Protein AF-B3V9K3-F1 (afdb_monomer_lite)

Organism: Methylobacter marinus (NCBI:txid34058)

Sequence (95 aa):
MKTHFKTWLLALIGLTVLSGLPMSSAQAHGEKALEPFIRMRTIQWYDVQWSTQKFNVDDEVSVSGKFHVAEDWPISVPKPEASFLNISTPGPVLI

pLDDT: mean 89.64, std 9.62, range [58.16, 98.38]

Foldseek 3Di:
DVVVVVVVVVVVVVVVVVVPPDDDPPPPLCPVVDDPVQVVQAKAWPPWDKPDPDDDPPDDIDIDTDIDGHPRHDPVDDDVPDDDDDDDDPPCPDD

Structure (mmCIF, N/CA/C/O backbone):
data_AF-B3V9K3-F1
#
_entry.id   AF-B3V9K3-F1
#
loop_
_atom_site.group_PDB
_atom_site.id
_atom_site.type_symbol
_atom_site.label_atom_id
_atom_site.label_alt_id
_atom_site.label_comp_id
_atom_site.label_asym_id
_atom_site.label_entity_id
_atom_site.label_seq_id
_atom_site.pdbx_PDB_ins_code
_atom_site.Cartn_x
_atom_site.Cartn_y
_atom_site.Cartn_z
_atom_site.occupancy
_atom_site.B_iso_or_equiv
_atom_site.auth_seq_id
_atom_site.auth_comp_id
_atom_site.auth_asym_id
_atom_site.auth_atom_id
_atom_site.pdbx_PDB_model_num
ATOM 1 N N . MET A 1 1 ? 23.414 -9.179 55.093 1.00 58.16 1 MET A N 1
ATOM 2 C CA . MET A 1 1 ? 21.969 -8.932 54.841 1.00 58.16 1 MET A CA 1
ATOM 3 C C . MET A 1 1 ? 21.667 -7.595 54.157 1.00 58.16 1 MET A C 1
ATOM 5 O O . MET A 1 1 ? 20.974 -7.615 53.151 1.00 58.16 1 MET A O 1
ATOM 9 N N . LYS A 1 2 ? 22.176 -6.445 54.632 1.00 58.59 2 LYS A N 1
ATOM 10 C CA . LYS A 1 2 ? 21.828 -5.117 54.067 1.00 58.59 2 LYS A CA 1
ATOM 11 C C . LYS A 1 2 ? 22.304 -4.873 52.620 1.00 58.59 2 LYS A C 1
ATOM 13 O O . LYS A 1 2 ? 21.663 -4.125 51.892 1.00 58.59 2 LYS A O 1
ATOM 18 N N . THR A 1 3 ? 23.401 -5.504 52.199 1.00 67.56 3 THR A N 1
ATOM 19 C CA . THR A 1 3 ? 23.957 -5.396 50.838 1.00 67.56 3 THR A CA 1
ATOM 20 C C . THR A 1 3 ? 23.098 -6.123 49.807 1.00 67.56 3 THR A C 1
ATOM 22 O O . THR A 1 3 ? 22.676 -5.501 48.843 1.00 67.56 3 THR A O 1
ATOM 25 N N . HIS A 1 4 ? 22.735 -7.384 50.062 1.00 71.12 4 HIS A N 1
ATOM 26 C CA . HIS A 1 4 ? 21.857 -8.154 49.173 1.00 71.12 4 HIS A CA 1
ATOM 27 C C . HIS A 1 4 ? 20.477 -7.511 49.018 1.00 71.12 4 HIS A C 1
ATOM 29 O O . HIS A 1 4 ? 19.963 -7.459 47.909 1.00 71.12 4 HIS A O 1
ATOM 35 N N . PHE A 1 5 ? 19.902 -6.955 50.091 1.00 82.44 5 PHE A N 1
ATOM 36 C CA . PHE A 1 5 ? 18.614 -6.256 50.017 1.00 82.44 5 PHE A CA 1
ATOM 37 C C . PHE A 1 5 ? 18.649 -5.053 49.060 1.00 82.44 5 PHE A C 1
ATOM 39 O O . PHE A 1 5 ? 17.739 -4.884 48.255 1.00 82.44 5 PHE A O 1
ATOM 46 N N . LYS A 1 6 ? 19.728 -4.254 49.083 1.00 81.88 6 LYS A N 1
ATOM 47 C CA . LYS A 1 6 ? 19.920 -3.160 48.116 1.00 81.88 6 LYS A CA 1
ATOM 48 C C . LYS A 1 6 ? 20.078 -3.678 46.688 1.00 81.88 6 LYS A C 1
ATOM 50 O O . LYS A 1 6 ? 19.513 -3.086 45.778 1.00 81.88 6 LYS A O 1
ATOM 55 N N . THR A 1 7 ? 20.804 -4.777 46.489 1.00 83.94 7 THR A N 1
ATOM 56 C CA . THR A 1 7 ? 20.964 -5.398 45.166 1.00 83.94 7 THR A CA 1
ATOM 57 C C . THR A 1 7 ? 19.625 -5.877 44.605 1.00 83.94 7 THR A C 1
ATOM 59 O O . THR A 1 7 ? 19.316 -5.594 43.453 1.00 83.94 7 THR A O 1
ATOM 62 N N . TRP A 1 8 ? 18.798 -6.531 45.426 1.00 87.38 8 TRP A N 1
ATOM 63 C CA . TRP A 1 8 ? 17.458 -6.975 45.032 1.00 87.38 8 TRP A CA 1
ATOM 64 C C . TRP A 1 8 ? 16.515 -5.806 44.752 1.00 87.38 8 TRP A C 1
ATOM 66 O O . TRP A 1 8 ? 15.780 -5.844 43.771 1.00 87.38 8 TRP A O 1
ATOM 76 N N . LEU A 1 9 ? 16.574 -4.741 45.556 1.00 89.31 9 LEU A N 1
ATOM 77 C CA . LEU A 1 9 ? 15.776 -3.536 45.331 1.00 89.31 9 LEU A CA 1
ATOM 78 C C . LEU A 1 9 ? 16.163 -2.836 44.019 1.00 89.31 9 LEU A C 1
ATOM 80 O O . LEU A 1 9 ? 15.289 -2.457 43.247 1.00 89.31 9 LEU A O 1
ATOM 84 N N . LEU A 1 10 ? 17.463 -2.713 43.734 1.00 89.44 10 LEU A N 1
ATOM 85 C CA . LEU A 1 10 ? 17.957 -2.150 42.474 1.00 89.44 10 LEU A CA 1
ATOM 86 C C . LEU A 1 10 ? 17.574 -3.015 41.267 1.00 89.44 10 LEU A C 1
ATOM 88 O O . LEU A 1 10 ? 17.196 -2.472 40.233 1.00 89.44 10 LEU A O 1
ATOM 92 N N . ALA A 1 11 ? 17.613 -4.343 41.402 1.00 88.88 11 ALA A N 1
ATOM 93 C CA . ALA A 1 11 ? 17.155 -5.257 40.359 1.00 88.88 11 ALA A CA 1
ATOM 94 C C . ALA A 1 11 ? 15.647 -5.109 40.089 1.00 88.88 11 ALA A C 1
ATOM 96 O O . ALA A 1 11 ? 15.231 -5.092 38.932 1.00 88.88 11 ALA A O 1
ATOM 97 N N . LEU A 1 12 ? 14.837 -4.937 41.139 1.00 90.44 12 LEU A N 1
ATOM 98 C CA . LEU A 1 12 ? 13.392 -4.733 41.012 1.00 90.44 12 LEU A CA 1
ATOM 99 C C . LEU A 1 12 ? 13.060 -3.410 40.308 1.00 9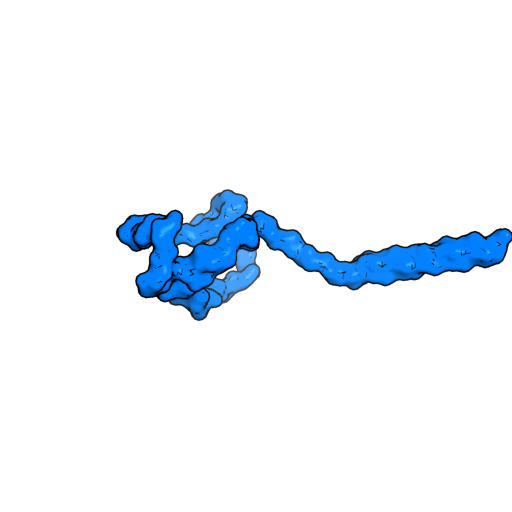0.44 12 LEU A C 1
ATOM 101 O O . LEU A 1 12 ? 12.193 -3.377 39.434 1.00 90.44 12 LEU A O 1
ATOM 105 N N . ILE A 1 13 ? 13.780 -2.339 40.665 1.00 90.44 13 ILE A N 1
ATOM 106 C CA . ILE A 1 13 ? 13.677 -1.023 40.016 1.00 90.44 13 ILE A CA 1
ATOM 107 C C . ILE A 1 13 ? 14.098 -1.127 38.544 1.00 90.44 13 ILE A C 1
ATOM 109 O O . ILE A 1 13 ? 13.404 -0.630 37.663 1.00 90.44 13 ILE A O 1
ATOM 113 N N . GLY A 1 14 ? 15.199 -1.827 38.257 1.00 89.81 14 GLY A N 1
ATOM 114 C CA . GLY A 1 14 ? 15.650 -2.067 36.887 1.00 89.81 14 GLY A CA 1
ATOM 115 C C . GLY A 1 14 ? 14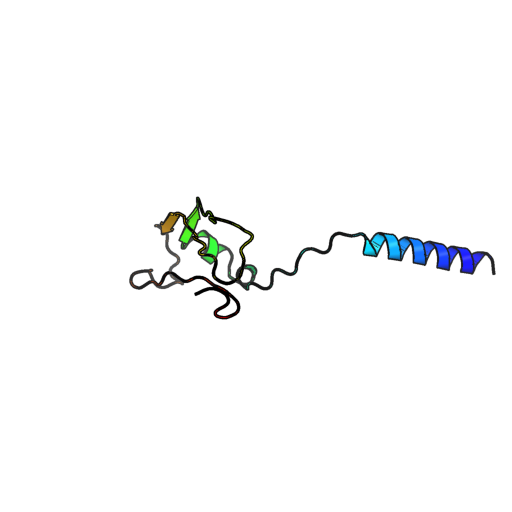.608 -2.807 36.046 1.00 89.81 14 GLY A C 1
ATOM 116 O O . GLY A 1 14 ? 14.341 -2.410 34.915 1.00 89.81 14 GLY A O 1
ATOM 117 N N . LEU A 1 15 ? 13.964 -3.834 36.609 1.00 88.00 15 LEU A N 1
ATOM 118 C CA . LEU A 1 15 ? 12.940 -4.616 35.914 1.00 88.00 15 LEU A CA 1
ATOM 119 C C . LEU A 1 15 ? 11.662 -3.804 35.649 1.00 88.00 15 LEU A C 1
ATOM 121 O O . LEU A 1 15 ? 11.085 -3.908 34.567 1.00 88.00 15 LEU A O 1
ATOM 125 N N . THR A 1 16 ? 11.247 -2.959 36.598 1.00 85.44 16 THR A N 1
ATOM 126 C CA . THR A 1 16 ? 10.086 -2.068 36.411 1.00 85.44 16 THR A CA 1
ATOM 127 C C . THR A 1 16 ? 10.352 -1.015 35.339 1.00 85.44 16 THR A C 1
ATOM 129 O O . THR A 1 16 ? 9.497 -0.799 34.480 1.00 85.44 16 THR A O 1
ATOM 132 N N . VAL A 1 17 ? 11.551 -0.427 35.309 1.00 87.44 17 VAL A N 1
ATOM 133 C CA . VAL A 1 17 ? 11.952 0.499 34.235 1.00 87.44 17 VAL A CA 1
ATOM 134 C C . VAL A 1 17 ? 11.953 -0.204 32.874 1.00 87.44 17 VAL A C 1
ATOM 136 O O . VAL A 1 17 ? 11.421 0.340 31.910 1.00 87.44 17 VAL A O 1
ATOM 139 N N . LEU A 1 18 ? 12.477 -1.432 32.797 1.00 83.06 18 LEU A N 1
ATOM 140 C CA . LEU A 1 18 ? 12.516 -2.199 31.549 1.00 83.06 18 LEU A CA 1
ATOM 141 C C . LEU A 1 18 ? 11.112 -2.562 31.040 1.00 83.06 18 LEU A C 1
ATOM 143 O O . LEU A 1 18 ? 10.868 -2.530 29.838 1.00 83.06 18 LEU A O 1
ATOM 147 N N . SER A 1 19 ? 10.179 -2.859 31.951 1.00 80.50 19 SER A N 1
ATOM 148 C CA . SER A 1 19 ? 8.782 -3.164 31.608 1.00 80.50 19 SER A CA 1
ATOM 149 C C . SER A 1 19 ? 7.985 -1.957 31.100 1.00 80.50 19 SER A C 1
ATOM 151 O O . SER A 1 19 ? 6.979 -2.135 30.421 1.00 80.50 19 SER A O 1
ATOM 153 N N . GLY A 1 20 ? 8.434 -0.737 31.413 1.00 79.38 20 GLY A N 1
ATOM 154 C CA . GLY A 1 20 ? 7.830 0.505 30.927 1.00 79.38 20 GLY A CA 1
ATOM 155 C C . GLY A 1 20 ? 8.333 0.942 29.551 1.00 79.38 20 GLY A C 1
ATOM 156 O O . GLY A 1 20 ? 7.842 1.938 29.017 1.00 79.38 20 GLY A O 1
ATOM 157 N N . LEU A 1 21 ? 9.313 0.238 28.971 1.00 82.50 21 LEU A N 1
ATOM 158 C CA . LEU A 1 21 ? 9.801 0.560 27.636 1.00 82.50 21 LEU A CA 1
ATOM 159 C C . LEU A 1 21 ? 8.710 0.248 26.600 1.00 82.50 21 LEU A C 1
ATOM 161 O O . LEU A 1 21 ? 8.142 -0.847 26.621 1.00 82.50 21 LEU A O 1
ATOM 165 N N . PRO A 1 22 ? 8.416 1.176 25.672 1.00 73.75 22 PRO A N 1
ATOM 166 C CA . PRO A 1 22 ? 7.428 0.938 24.634 1.00 73.75 22 PRO A CA 1
ATOM 167 C C . PRO A 1 22 ? 7.906 -0.208 23.738 1.00 73.75 22 PRO A C 1
ATOM 169 O O . PRO A 1 22 ? 8.845 -0.059 22.953 1.00 73.75 22 PRO A O 1
ATOM 172 N N . MET A 1 23 ? 7.258 -1.367 23.848 1.00 66.62 23 MET A N 1
ATOM 173 C CA . MET A 1 23 ? 7.447 -2.445 22.885 1.00 66.62 23 MET A CA 1
ATOM 174 C C . MET A 1 23 ? 6.871 -1.986 21.549 1.00 66.62 23 MET A C 1
ATOM 176 O O . MET A 1 23 ? 5.682 -1.687 21.439 1.00 66.62 23 MET A O 1
ATOM 180 N N . SER A 1 24 ? 7.724 -1.910 20.528 1.00 67.81 24 SER A N 1
ATOM 181 C CA . SER A 1 24 ? 7.251 -1.688 19.164 1.00 67.81 24 SER A CA 1
ATOM 182 C C . SER A 1 24 ? 6.316 -2.829 18.778 1.00 67.81 24 SER A C 1
ATOM 184 O O . SER A 1 24 ? 6.632 -3.997 19.008 1.00 67.81 24 SER A O 1
ATOM 186 N N . SER A 1 25 ? 5.163 -2.495 18.201 1.00 68.94 25 SER A N 1
ATOM 187 C CA . SER A 1 25 ? 4.228 -3.494 17.696 1.00 68.94 25 SER A CA 1
ATOM 188 C C . SER A 1 25 ? 4.943 -4.402 16.694 1.00 68.94 25 SER A C 1
ATOM 190 O O . SER A 1 25 ? 5.639 -3.930 15.789 1.00 68.94 25 SER A O 1
ATOM 192 N N . ALA A 1 26 ? 4.802 -5.716 16.866 1.00 64.75 26 ALA A N 1
ATOM 193 C CA . ALA A 1 26 ? 5.339 -6.679 15.919 1.00 64.75 26 ALA A CA 1
ATOM 194 C C . ALA A 1 26 ? 4.623 -6.488 14.571 1.00 64.75 26 ALA A C 1
ATOM 196 O O . ALA A 1 26 ? 3.448 -6.812 14.421 1.00 64.75 26 ALA A O 1
ATOM 197 N N . GLN A 1 27 ? 5.325 -5.912 13.597 1.00 66.88 27 GLN A N 1
ATOM 198 C CA . GLN A 1 27 ? 4.834 -5.748 12.230 1.00 66.88 27 GLN A CA 1
ATOM 199 C C . GLN A 1 27 ? 5.150 -7.036 11.463 1.00 66.88 27 GLN A C 1
ATOM 201 O O . GLN A 1 27 ? 6.216 -7.160 10.866 1.00 66.88 27 GLN A O 1
ATOM 206 N N . ALA A 1 28 ? 4.252 -8.017 11.552 1.00 66.50 28 ALA A N 1
ATOM 207 C CA . ALA A 1 28 ? 4.393 -9.332 10.922 1.00 66.50 28 ALA A CA 1
ATOM 208 C C . ALA A 1 28 ? 3.682 -9.420 9.554 1.00 66.50 28 ALA A C 1
ATOM 210 O O . ALA A 1 28 ? 3.231 -10.490 9.160 1.00 66.50 28 ALA A O 1
ATOM 211 N N . HIS A 1 29 ? 3.569 -8.302 8.830 1.00 81.69 29 HIS A N 1
ATOM 212 C CA . HIS A 1 29 ? 2.820 -8.209 7.568 1.00 81.69 29 HIS A CA 1
ATOM 213 C C . HIS A 1 29 ? 3.680 -8.491 6.314 1.00 81.69 29 HIS A C 1
ATOM 215 O O . HIS A 1 29 ? 3.188 -8.424 5.191 1.00 81.69 29 HIS A O 1
ATOM 221 N N . GLY A 1 30 ? 4.953 -8.872 6.498 1.00 86.94 30 GLY A N 1
ATOM 222 C CA . GLY A 1 30 ? 5.854 -9.390 5.456 1.00 86.94 30 GLY A CA 1
ATOM 223 C C . GLY A 1 30 ? 6.449 -8.342 4.510 1.00 86.94 30 GLY A C 1
ATOM 224 O O . GLY A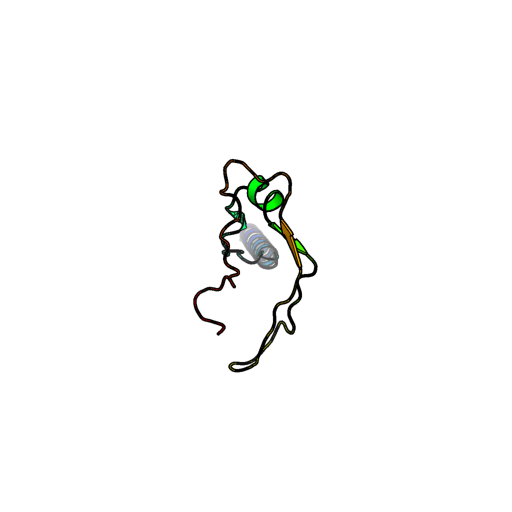 1 30 ? 7.511 -8.571 3.932 1.00 86.94 30 GLY A O 1
ATOM 225 N N . GLU A 1 31 ? 5.852 -7.157 4.414 1.00 87.62 31 GLU A N 1
ATOM 226 C CA . GLU A 1 31 ? 6.278 -6.067 3.542 1.00 87.62 31 GLU A CA 1
ATOM 227 C C . GLU A 1 31 ? 7.719 -5.6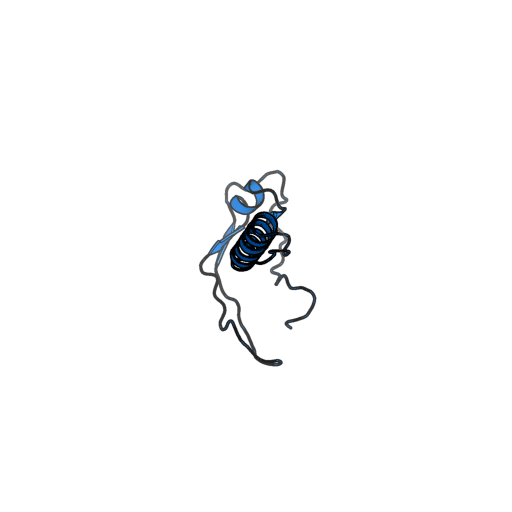51 3.819 1.00 87.62 31 GLU A C 1
ATOM 229 O O . GLU A 1 31 ? 8.455 -5.378 2.876 1.00 87.62 31 GLU A O 1
ATOM 234 N N . LYS A 1 32 ? 8.149 -5.675 5.090 1.00 88.00 32 LYS A N 1
ATOM 235 C CA . LYS A 1 32 ? 9.511 -5.311 5.519 1.00 88.00 32 LYS A CA 1
ATOM 236 C C . LYS A 1 32 ? 10.592 -6.280 5.041 1.00 88.00 32 LYS A C 1
ATOM 238 O O . LYS A 1 32 ? 11.731 -5.846 4.885 1.00 88.00 32 LYS A O 1
ATOM 243 N N . ALA A 1 33 ? 10.242 -7.541 4.788 1.00 90.06 33 ALA A N 1
ATOM 244 C CA . ALA A 1 33 ? 11.186 -8.567 4.345 1.00 90.06 33 ALA A CA 1
ATOM 245 C C . ALA A 1 33 ? 11.578 -8.427 2.863 1.00 90.06 33 ALA A C 1
ATOM 247 O O . ALA A 1 33 ? 12.586 -8.990 2.452 1.00 90.06 33 ALA A O 1
ATOM 248 N N . LEU A 1 34 ? 10.810 -7.663 2.079 1.00 89.94 34 LEU A N 1
ATOM 249 C CA . LEU A 1 34 ? 11.096 -7.409 0.667 1.00 89.94 34 LEU A CA 1
ATOM 250 C C . LEU A 1 34 ? 12.295 -6.469 0.479 1.00 89.94 34 LEU A C 1
ATOM 252 O O . LEU A 1 34 ? 12.561 -5.594 1.315 1.00 89.94 34 LEU A O 1
ATOM 256 N N . GLU A 1 35 ? 12.974 -6.587 -0.659 1.00 93.94 35 GLU A N 1
ATOM 257 C CA . GLU A 1 35 ? 14.090 -5.721 -1.015 1.00 93.94 35 GLU A CA 1
ATOM 258 C C . GLU A 1 35 ? 13.632 -4.253 -1.135 1.00 93.94 35 GLU A C 1
ATOM 260 O O . GLU A 1 35 ? 12.708 -3.943 -1.899 1.00 93.94 35 GLU A O 1
ATOM 265 N N . PRO A 1 36 ? 14.283 -3.300 -0.437 1.00 93.50 36 PRO A N 1
ATOM 266 C CA . PRO A 1 36 ? 13.846 -1.904 -0.427 1.00 93.50 36 PRO A CA 1
ATOM 267 C C . PRO A 1 36 ? 13.761 -1.263 -1.816 1.00 93.50 36 PRO A C 1
ATOM 269 O O . PRO A 1 36 ? 12.829 -0.508 -2.084 1.00 93.50 36 PRO A O 1
ATOM 272 N N . PHE A 1 37 ? 14.695 -1.589 -2.715 1.00 93.56 37 PHE A N 1
ATOM 273 C CA . PHE A 1 37 ? 14.718 -1.007 -4.058 1.00 93.56 37 PHE A CA 1
ATOM 274 C C . PHE A 1 37 ? 13.512 -1.439 -4.903 1.00 93.56 37 PHE A C 1
ATOM 276 O O . PHE A 1 37 ? 13.015 -0.638 -5.690 1.00 93.56 37 PHE A O 1
ATOM 283 N N . ILE A 1 38 ? 13.000 -2.659 -4.706 1.00 94.88 38 ILE A N 1
ATOM 284 C CA . ILE A 1 38 ? 11.791 -3.141 -5.383 1.00 94.88 38 ILE A CA 1
ATOM 285 C C . ILE A 1 38 ? 10.571 -2.372 -4.881 1.00 94.88 38 ILE A C 1
ATOM 287 O O . ILE A 1 38 ? 9.776 -1.890 -5.687 1.00 94.88 38 ILE A O 1
ATOM 291 N N . ARG A 1 39 ? 10.449 -2.179 -3.560 1.00 94.75 39 ARG A N 1
ATOM 292 C CA . ARG A 1 39 ? 9.327 -1.427 -2.969 1.00 94.75 39 ARG A CA 1
ATOM 293 C C . ARG A 1 39 ? 9.288 0.032 -3.419 1.00 94.75 39 ARG A C 1
ATOM 295 O O . ARG A 1 39 ? 8.213 0.589 -3.583 1.00 94.75 39 ARG A O 1
ATOM 302 N N . MET A 1 40 ? 10.450 0.653 -3.603 1.00 95.50 40 MET A N 1
ATOM 303 C CA . MET A 1 40 ? 10.533 2.072 -3.963 1.00 95.50 40 MET A CA 1
ATOM 304 C C . MET A 1 40 ? 10.367 2.330 -5.466 1.00 95.50 40 MET A C 1
ATOM 306 O O . MET A 1 40 ? 9.893 3.401 -5.836 1.00 95.50 40 MET A O 1
ATOM 310 N N . ARG A 1 41 ? 10.744 1.375 -6.328 1.00 96.44 41 ARG A N 1
ATOM 311 C CA . ARG A 1 41 ? 10.818 1.561 -7.792 1.00 96.44 41 ARG A CA 1
ATOM 312 C C . ARG A 1 41 ? 9.746 0.808 -8.582 1.00 96.44 41 ARG A C 1
ATOM 314 O O . ARG A 1 41 ? 9.885 0.644 -9.782 1.00 96.44 41 ARG A O 1
ATOM 321 N N . THR A 1 42 ? 8.693 0.323 -7.934 1.00 96.69 42 THR A N 1
ATOM 322 C CA . THR A 1 42 ? 7.567 -0.326 -8.625 1.00 96.69 42 THR A CA 1
ATOM 323 C C . THR A 1 42 ? 6.323 0.550 -8.553 1.00 96.69 42 THR A C 1
ATOM 325 O O . THR A 1 42 ? 6.187 1.480 -9.343 1.00 96.69 42 THR A O 1
ATOM 328 N N . ILE A 1 43 ? 5.426 0.285 -7.607 1.00 97.38 43 ILE A N 1
ATOM 329 C CA . ILE A 1 43 ? 4.184 1.036 -7.434 1.00 97.38 43 ILE A CA 1
ATOM 330 C C . ILE A 1 43 ? 4.339 2.007 -6.266 1.00 97.38 43 ILE A C 1
ATOM 332 O O . ILE A 1 43 ? 4.568 1.582 -5.132 1.00 97.38 43 ILE A O 1
ATOM 336 N N . GLN A 1 44 ? 4.180 3.305 -6.525 1.00 97.12 44 GLN A N 1
ATOM 337 C CA . GLN A 1 44 ? 4.158 4.329 -5.481 1.00 97.12 44 GLN A CA 1
ATOM 338 C C . GLN A 1 44 ? 2.715 4.660 -5.116 1.00 97.12 44 GLN A C 1
ATOM 340 O O . GLN A 1 44 ? 1.993 5.269 -5.901 1.00 97.12 44 GLN A O 1
ATOM 345 N N . TRP A 1 45 ? 2.306 4.278 -3.911 1.00 97.50 45 TRP A N 1
ATOM 346 C CA . TRP A 1 45 ? 0.979 4.564 -3.369 1.00 97.50 45 TRP A CA 1
ATOM 347 C C . TRP A 1 45 ? 0.963 5.925 -2.674 1.00 97.50 45 TRP A C 1
ATOM 349 O O . TRP A 1 45 ? 1.864 6.231 -1.891 1.00 97.50 45 TRP A O 1
ATOM 359 N N . TYR A 1 46 ? -0.062 6.733 -2.932 1.00 98.06 46 TYR A N 1
ATOM 360 C CA . TYR A 1 46 ? -0.245 8.038 -2.297 1.00 98.06 46 TYR A CA 1
ATOM 361 C C . TYR A 1 46 ? -1.731 8.372 -2.138 1.00 98.06 46 TYR A C 1
ATOM 363 O O . TYR A 1 46 ? -2.601 7.746 -2.746 1.00 98.06 46 TYR A O 1
ATOM 371 N N . ASP A 1 47 ? -2.023 9.329 -1.255 1.00 98.12 47 ASP A N 1
ATOM 372 C CA . ASP A 1 47 ? -3.382 9.747 -0.885 1.00 98.12 47 ASP A CA 1
ATOM 373 C C . ASP A 1 47 ? -4.297 8.591 -0.437 1.00 98.12 47 ASP A C 1
ATOM 375 O O . ASP A 1 47 ? -5.514 8.652 -0.614 1.00 98.12 47 ASP A O 1
ATOM 379 N N . VAL A 1 48 ? -3.716 7.529 0.134 1.00 97.50 48 VAL A N 1
ATOM 380 C CA . VAL A 1 48 ? -4.464 6.363 0.618 1.00 97.50 48 VAL A CA 1
ATOM 381 C C . VAL A 1 48 ? -5.253 6.739 1.867 1.00 97.50 48 VAL A C 1
ATOM 383 O O . VAL A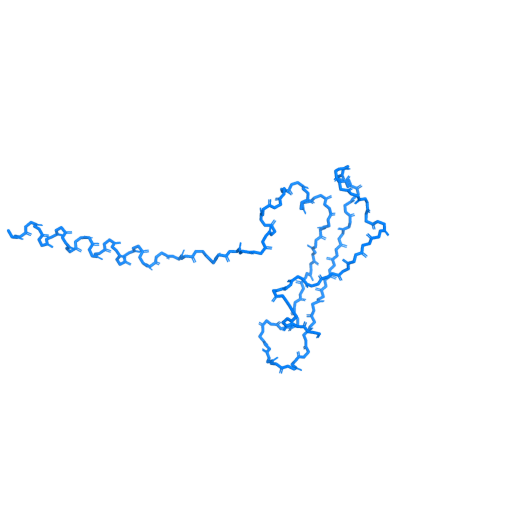 1 48 ? -4.686 7.199 2.859 1.00 97.50 48 VAL A O 1
ATOM 386 N N . GLN A 1 49 ? -6.563 6.522 1.823 1.00 96.88 49 GLN A N 1
ATOM 387 C CA . GLN A 1 49 ? -7.505 6.893 2.869 1.00 96.88 49 GLN A CA 1
ATOM 388 C C . GLN A 1 49 ? -8.491 5.762 3.141 1.00 96.88 49 GLN A C 1
ATOM 390 O O . GLN A 1 49 ? -8.983 5.105 2.225 1.00 96.88 49 GLN A O 1
ATOM 395 N N . TRP A 1 50 ? -8.798 5.589 4.422 1.00 96.00 50 TRP A N 1
ATOM 396 C CA . TRP A 1 50 ? -9.832 4.690 4.919 1.00 96.00 50 TRP A CA 1
ATOM 397 C C . TRP A 1 50 ? -11.048 5.520 5.319 1.00 96.00 50 TRP A C 1
ATOM 399 O O . TRP A 1 50 ? -10.879 6.540 5.992 1.00 96.00 50 TRP A O 1
ATOM 409 N N . SER A 1 51 ? -12.257 5.087 4.954 1.00 96.75 51 SER A N 1
ATOM 410 C CA . SER A 1 51 ? -13.489 5.773 5.371 1.00 96.75 51 SER A CA 1
ATOM 411 C C . SER A 1 51 ? -13.662 5.781 6.894 1.00 96.75 51 SER A C 1
ATOM 413 O O . SER A 1 51 ? -14.139 6.760 7.463 1.00 96.75 51 SER A O 1
ATOM 415 N N . THR A 1 52 ? -13.231 4.709 7.564 1.00 95.62 52 THR A N 1
ATOM 416 C CA . THR A 1 52 ? -13.162 4.588 9.024 1.00 95.62 52 THR A CA 1
ATOM 417 C C . THR A 1 52 ? -12.072 3.592 9.432 1.00 95.62 52 THR A C 1
ATOM 419 O O . THR A 1 52 ? -11.696 2.711 8.663 1.00 95.62 52 THR A O 1
ATOM 422 N N . GLN A 1 53 ? -11.555 3.722 10.657 1.00 92.94 53 GLN A N 1
ATOM 423 C CA . GLN A 1 53 ? -10.586 2.785 11.255 1.00 92.94 53 GLN A CA 1
ATOM 424 C C . GLN A 1 53 ? -11.219 1.841 12.285 1.00 92.94 53 GLN A C 1
ATOM 426 O O . GLN A 1 53 ? -10.559 0.930 12.782 1.00 92.94 53 GLN A O 1
ATOM 431 N N . LYS A 1 54 ? -12.479 2.088 12.653 1.00 94.31 54 LYS A N 1
ATOM 432 C CA . LYS A 1 54 ? -13.249 1.270 13.590 1.00 94.31 54 LYS A CA 1
ATOM 433 C C . LYS A 1 54 ? -14.642 1.079 13.017 1.00 94.31 54 LYS A C 1
ATOM 435 O O . LYS A 1 54 ? -15.287 2.052 12.635 1.00 94.31 54 LYS A O 1
ATOM 440 N N . PHE A 1 55 ? -15.067 -0.166 12.961 1.00 94.12 55 PHE A N 1
ATOM 441 C CA . PHE A 1 55 ? -16.308 -0.594 12.341 1.00 94.12 55 PHE A CA 1
ATOM 442 C C . PHE A 1 55 ? -16.761 -1.889 13.017 1.00 94.12 55 PHE A C 1
ATOM 444 O O . PHE A 1 55 ? -15.952 -2.584 13.645 1.00 94.12 55 PHE A O 1
ATOM 451 N N . ASN A 1 56 ? -18.052 -2.171 12.941 1.00 96.25 56 ASN A N 1
ATOM 452 C CA . ASN A 1 56 ? -18.650 -3.400 13.438 1.00 96.25 56 ASN A CA 1
ATOM 453 C C . ASN A 1 56 ? -18.704 -4.451 12.325 1.00 96.25 56 ASN A C 1
ATOM 455 O O . ASN A 1 56 ? -18.404 -4.179 11.164 1.00 96.25 56 ASN A O 1
ATOM 459 N N . VAL A 1 57 ? -19.086 -5.672 12.694 1.00 94.94 57 VAL A N 1
ATOM 460 C CA . VAL A 1 57 ? -19.460 -6.688 11.704 1.00 94.94 57 VAL A CA 1
ATOM 461 C C . VAL A 1 57 ? -20.643 -6.148 10.893 1.00 94.94 57 VAL A C 1
ATOM 463 O O . VAL A 1 57 ? -21.522 -5.512 11.469 1.00 94.94 57 VAL A O 1
ATOM 466 N N . ASP A 1 58 ? -20.627 -6.393 9.583 1.00 95.19 58 ASP A N 1
ATOM 467 C CA . ASP A 1 58 ? -21.618 -5.944 8.590 1.00 95.19 58 ASP A CA 1
ATOM 468 C C . ASP A 1 58 ? -21.582 -4.449 8.209 1.00 95.19 58 ASP A C 1
ATOM 470 O O . ASP A 1 58 ? -22.340 -4.028 7.335 1.00 95.19 58 ASP A O 1
ATOM 474 N N . ASP A 1 59 ? -20.681 -3.647 8.788 1.00 96.25 59 ASP A N 1
ATOM 475 C CA . ASP A 1 59 ? -20.463 -2.268 8.335 1.00 96.25 59 ASP A CA 1
ATOM 476 C C . ASP 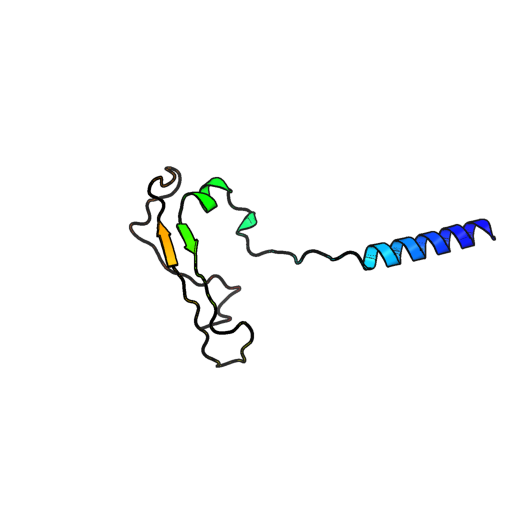A 1 59 ? -19.685 -2.242 7.003 1.00 96.25 59 ASP A C 1
ATOM 478 O O . ASP A 1 59 ? -18.671 -2.923 6.837 1.00 96.25 59 ASP A O 1
ATOM 482 N N . GLU A 1 60 ? -20.109 -1.387 6.067 1.00 95.19 60 GLU A N 1
ATOM 483 C CA . GLU A 1 60 ? -19.378 -1.154 4.818 1.00 95.19 60 GLU A CA 1
ATOM 484 C C . GLU A 1 60 ? -18.222 -0.163 5.038 1.00 95.19 60 GLU A C 1
ATOM 486 O O . GLU A 1 60 ? -18.397 0.946 5.555 1.00 95.19 60 GLU A O 1
ATOM 491 N N . VAL A 1 61 ? -17.019 -0.550 4.611 1.00 95.31 61 VAL A N 1
ATOM 492 C CA . VAL A 1 61 ? -15.799 0.260 4.717 1.00 95.31 61 VAL A CA 1
ATOM 493 C C . VAL A 1 61 ? -15.159 0.382 3.344 1.00 95.31 61 VAL A C 1
ATOM 495 O O . VAL A 1 61 ? -15.073 -0.591 2.602 1.00 95.31 61 VAL A O 1
ATOM 498 N N . SER A 1 62 ? -14.661 1.574 3.013 1.00 95.81 62 SER A N 1
ATOM 499 C CA . SER A 1 62 ? -13.971 1.818 1.751 1.00 95.81 62 SER A CA 1
ATOM 500 C C . SER A 1 62 ? -12.533 2.271 1.975 1.00 95.81 62 SER A C 1
ATOM 502 O O . SER A 1 62 ? -12.226 3.069 2.866 1.00 95.81 62 SER A O 1
ATOM 504 N N . VAL A 1 63 ? -11.644 1.752 1.128 1.00 95.94 63 VAL A N 1
ATOM 505 C CA . VAL A 1 63 ? -10.266 2.220 0.991 1.00 95.94 63 VAL A CA 1
ATOM 506 C C . VAL A 1 63 ? -10.137 2.849 -0.383 1.00 95.94 63 VAL A C 1
ATOM 508 O O . VAL A 1 63 ? -10.411 2.213 -1.398 1.00 95.94 63 VAL A O 1
ATOM 511 N N . SER A 1 64 ? -9.730 4.110 -0.415 1.00 97.56 64 SER A N 1
ATOM 512 C CA . SER A 1 64 ? -9.514 4.858 -1.651 1.00 97.56 64 SER A CA 1
ATOM 513 C C . SER A 1 64 ? -8.095 5.405 -1.683 1.00 97.56 64 SER A C 1
ATOM 515 O O . SER A 1 64 ? -7.445 5.533 -0.649 1.00 97.56 64 SER A O 1
ATOM 517 N N . GLY A 1 65 ? -7.582 5.698 -2.872 1.00 97.81 65 GLY A N 1
ATOM 518 C CA . GLY A 1 65 ? -6.242 6.244 -3.017 1.00 97.81 65 GLY A CA 1
ATOM 519 C C . GLY A 1 65 ? -5.823 6.355 -4.468 1.00 97.81 65 GLY A C 1
ATOM 520 O O . GLY A 1 65 ? -6.627 6.183 -5.389 1.00 97.81 65 GLY A O 1
ATOM 521 N N . LYS A 1 66 ? -4.546 6.664 -4.662 1.00 98.38 66 LYS A N 1
ATOM 522 C CA . LYS A 1 66 ? -3.914 6.775 -5.972 1.00 98.38 66 LYS A CA 1
ATOM 523 C C . LYS A 1 66 ? -2.609 5.993 -5.961 1.00 98.38 66 LYS A C 1
ATOM 525 O O . LYS A 1 66 ? -1.995 5.780 -4.915 1.00 98.38 66 LYS A O 1
ATOM 530 N N . PHE A 1 67 ? -2.183 5.574 -7.142 1.00 97.94 67 PHE A N 1
ATOM 531 C CA . PHE A 1 67 ? -0.860 5.008 -7.317 1.00 97.94 67 PHE A CA 1
ATOM 532 C C . PHE A 1 67 ? -0.237 5.472 -8.624 1.00 97.94 67 PHE A C 1
ATOM 534 O O . PHE A 1 67 ? -0.932 5.721 -9.610 1.00 97.94 67 PHE A O 1
ATOM 541 N N . HIS A 1 68 ? 1.084 5.583 -8.611 1.00 97.75 68 HIS A N 1
ATOM 542 C CA . HIS A 1 68 ? 1.903 5.809 -9.789 1.00 97.75 68 HIS A CA 1
ATOM 543 C C . HIS A 1 68 ? 2.670 4.524 -10.105 1.00 97.75 68 HIS A C 1
ATOM 545 O O . HIS A 1 68 ? 3.124 3.821 -9.200 1.00 97.75 68 HIS A O 1
ATOM 551 N N . VAL A 1 69 ? 2.765 4.202 -11.393 1.00 97.38 69 VAL A N 1
ATOM 552 C CA . VAL A 1 69 ? 3.592 3.106 -11.900 1.00 97.38 69 VAL A CA 1
ATOM 553 C C . VAL A 1 69 ? 4.919 3.718 -12.317 1.00 97.38 69 VAL A C 1
ATOM 555 O O . VAL A 1 69 ? 4.929 4.548 -13.224 1.00 97.38 69 VAL A O 1
ATOM 558 N N . ALA A 1 70 ? 6.011 3.315 -11.668 1.00 95.69 70 ALA A N 1
ATOM 559 C CA . ALA A 1 70 ? 7.336 3.840 -11.975 1.00 95.69 70 ALA A CA 1
ATOM 560 C C . ALA A 1 70 ? 7.691 3.671 -13.457 1.00 95.69 70 ALA A C 1
ATOM 562 O O . ALA A 1 70 ? 7.565 2.577 -14.016 1.00 95.69 70 ALA A O 1
ATOM 563 N N . GLU A 1 71 ? 8.205 4.736 -14.069 1.00 94.06 71 GLU A N 1
ATOM 564 C CA . GLU A 1 71 ? 8.719 4.695 -15.442 1.00 94.06 71 GLU A CA 1
ATOM 565 C C . GLU A 1 71 ? 9.986 3.828 -15.540 1.00 94.06 71 GLU A C 1
ATOM 567 O O . GLU A 1 71 ? 10.181 3.092 -16.508 1.00 94.06 71 GLU A O 1
ATOM 572 N N . ASP A 1 72 ? 10.833 3.866 -14.509 1.00 94.50 72 ASP A N 1
ATOM 573 C CA . ASP A 1 72 ? 12.110 3.158 -14.418 1.00 94.50 72 ASP A CA 1
ATOM 574 C C . ASP A 1 72 ? 11.975 1.766 -13.769 1.00 94.50 72 ASP A C 1
ATOM 576 O O . ASP A 1 72 ? 12.730 1.395 -12.863 1.00 94.50 72 ASP A O 1
ATOM 580 N N . TRP A 1 73 ? 11.008 0.982 -14.255 1.00 96.38 73 TRP A N 1
ATOM 581 C CA . TRP A 1 73 ? 10.635 -0.316 -13.687 1.00 96.38 73 TRP A CA 1
ATOM 582 C C . TRP A 1 73 ? 11.822 -1.307 -13.585 1.00 96.38 73 TRP A C 1
ATOM 584 O O . TRP A 1 73 ? 12.533 -1.528 -14.573 1.00 96.38 73 TRP A O 1
ATOM 594 N N . PRO A 1 74 ? 12.044 -1.956 -12.421 1.00 95.94 74 PRO A N 1
ATOM 595 C CA . PRO A 1 74 ? 13.126 -2.913 -12.223 1.00 95.94 74 PRO A CA 1
ATOM 596 C C . PRO A 1 74 ? 13.045 -4.108 -13.175 1.00 95.94 74 PRO A C 1
ATOM 598 O O . PRO A 1 74 ? 12.028 -4.787 -13.253 1.00 95.94 74 PRO A O 1
ATOM 601 N N . ILE A 1 75 ? 14.163 -4.437 -13.824 1.00 94.94 75 ILE A N 1
ATOM 602 C CA . ILE A 1 75 ? 14.262 -5.554 -14.786 1.00 94.94 75 ILE A CA 1
ATOM 603 C C . ILE A 1 75 ? 13.969 -6.912 -14.125 1.00 94.94 75 ILE A C 1
ATOM 605 O O . ILE A 1 75 ? 13.504 -7.840 -14.778 1.00 94.94 75 ILE A O 1
ATOM 609 N N . SER A 1 76 ? 14.225 -7.033 -12.820 1.00 94.06 76 SER A N 1
ATOM 610 C CA . SER A 1 76 ? 13.969 -8.249 -12.043 1.00 94.06 76 SER A CA 1
ATOM 611 C C . SER A 1 76 ? 12.484 -8.510 -11.767 1.00 94.06 76 SER A C 1
ATOM 613 O O . SER A 1 76 ? 12.157 -9.567 -11.236 1.00 94.06 76 SER A O 1
ATOM 615 N N . VAL A 1 77 ? 11.593 -7.565 -12.087 1.00 95.19 77 VAL A N 1
ATOM 616 C CA . VAL A 1 77 ? 10.148 -7.686 -11.868 1.00 95.19 77 VAL A CA 1
ATOM 617 C C . VAL A 1 77 ? 9.443 -7.640 -13.223 1.00 95.19 77 VAL A C 1
ATOM 619 O O . VAL A 1 77 ? 9.671 -6.701 -13.988 1.00 95.19 77 VAL A O 1
ATOM 622 N N . PRO A 1 78 ? 8.560 -8.603 -13.540 1.00 95.31 78 PRO A N 1
ATOM 623 C CA . PRO A 1 78 ? 7.732 -8.530 -14.738 1.00 95.31 78 PRO A CA 1
ATOM 624 C C . PRO A 1 78 ? 6.972 -7.202 -14.816 1.00 95.31 78 PRO A C 1
ATOM 626 O O . PRO A 1 78 ? 6.531 -6.671 -13.795 1.00 95.31 78 PRO A O 1
ATOM 629 N N . LYS A 1 79 ? 6.824 -6.654 -16.024 1.00 95.50 79 LYS A N 1
ATOM 630 C CA . LYS A 1 79 ? 6.046 -5.426 -16.220 1.00 95.50 79 LYS A CA 1
ATOM 631 C C . LYS A 1 79 ? 4.578 -5.660 -15.835 1.00 95.50 79 LYS A C 1
ATOM 633 O O . LYS A 1 79 ? 4.067 -6.760 -16.058 1.00 95.50 79 LYS A O 1
ATOM 638 N N . PRO A 1 80 ? 3.875 -4.642 -15.313 1.00 95.50 80 PRO A N 1
ATOM 639 C CA . PRO A 1 80 ? 2.502 -4.776 -14.827 1.00 95.50 80 PRO A CA 1
ATOM 640 C C . PRO A 1 80 ? 1.466 -4.755 -15.969 1.00 95.50 80 PRO A C 1
ATOM 642 O O . PRO A 1 80 ? 0.490 -4.016 -15.921 1.00 95.50 80 PRO A O 1
ATOM 645 N N . GLU A 1 81 ? 1.671 -5.552 -17.019 1.00 95.25 81 GLU A N 1
ATOM 646 C CA . GLU A 1 81 ? 0.727 -5.673 -18.147 1.00 95.25 81 GLU A CA 1
ATOM 647 C C . GLU A 1 81 ? -0.544 -6.428 -17.737 1.00 95.25 81 GLU A C 1
ATOM 649 O O . GLU A 1 81 ? -1.646 -6.102 -18.174 1.00 95.25 81 GLU A O 1
ATOM 654 N N . ALA A 1 82 ? -0.387 -7.409 -16.847 1.00 95.19 82 ALA A N 1
ATOM 655 C CA . ALA A 1 82 ? -1.468 -8.097 -16.162 1.00 95.19 82 ALA A CA 1
ATOM 656 C C . ALA A 1 82 ? -1.246 -7.944 -14.656 1.00 95.19 82 ALA A C 1
ATOM 658 O O . ALA A 1 82 ? -0.261 -8.431 -14.103 1.00 95.19 82 ALA A O 1
ATOM 659 N N . SER A 1 83 ? -2.133 -7.212 -13.991 1.00 95.88 83 SER A N 1
ATOM 660 C CA . SER A 1 83 ? -2.041 -6.917 -12.561 1.00 95.88 83 SER A CA 1
ATOM 661 C C . SER A 1 83 ? -3.411 -7.019 -11.910 1.00 95.88 83 SER A C 1
ATOM 663 O O . SER A 1 83 ? -4.436 -6.842 -12.564 1.00 95.88 83 SER A O 1
ATOM 665 N N . PHE A 1 84 ? -3.420 -7.316 -10.614 1.00 96.94 84 PHE A N 1
ATOM 666 C CA . PHE A 1 84 ? -4.635 -7.492 -9.830 1.00 96.94 84 PHE A CA 1
ATOM 667 C C . PHE A 1 84 ? -4.576 -6.611 -8.583 1.00 96.94 84 PHE A C 1
ATOM 669 O O . PHE A 1 84 ? -3.584 -6.628 -7.853 1.00 96.94 84 PHE A O 1
ATOM 676 N N . LEU A 1 85 ? -5.636 -5.838 -8.348 1.00 95.88 85 LEU A N 1
ATOM 677 C CA . LEU A 1 85 ? -5.794 -5.064 -7.124 1.00 95.88 85 LEU A CA 1
ATOM 678 C C . LEU A 1 85 ? -6.302 -5.993 -6.021 1.00 95.88 85 LEU A C 1
ATOM 680 O O . LEU A 1 85 ? -7.360 -6.596 -6.169 1.00 95.88 85 LEU A O 1
ATOM 684 N N . ASN A 1 86 ? -5.560 -6.087 -4.919 1.00 93.81 86 ASN A N 1
ATOM 685 C CA . ASN A 1 86 ? -5.902 -6.952 -3.796 1.00 93.81 86 ASN A CA 1
ATOM 686 C C . ASN A 1 86 ? -5.887 -6.192 -2.465 1.00 93.81 86 ASN A C 1
ATOM 688 O O . ASN A 1 86 ? -5.106 -5.255 -2.288 1.00 93.81 86 ASN A O 1
ATOM 692 N N . ILE A 1 87 ? -6.686 -6.665 -1.509 1.00 92.19 87 ILE A N 1
ATOM 693 C CA . ILE A 1 87 ? -6.642 -6.248 -0.106 1.00 92.19 87 ILE A CA 1
ATOM 694 C C . ILE A 1 87 ? -5.967 -7.373 0.686 1.00 92.19 87 ILE A C 1
ATOM 696 O O . ILE A 1 87 ? -6.514 -8.461 0.850 1.00 92.19 87 ILE A O 1
ATOM 700 N N . SER A 1 88 ? -4.744 -7.123 1.156 1.00 90.19 88 SER A N 1
ATOM 701 C CA . SER A 1 88 ? -3.977 -8.120 1.909 1.00 90.19 88 SER A CA 1
ATOM 702 C C . SER A 1 88 ? -4.415 -8.139 3.371 1.00 90.19 88 SER A C 1
ATOM 704 O O . SER A 1 88 ? -4.163 -7.191 4.115 1.00 90.19 88 SER A O 1
ATOM 706 N N . THR A 1 89 ? -5.080 -9.217 3.776 1.00 90.06 89 THR A N 1
ATOM 707 C CA . THR A 1 89 ? -5.580 -9.437 5.139 1.00 90.06 89 THR A CA 1
ATOM 708 C C . THR A 1 89 ? -5.373 -10.900 5.557 1.00 90.06 89 THR A C 1
ATOM 710 O O . THR A 1 89 ? -5.184 -11.763 4.692 1.00 90.06 89 THR A O 1
ATOM 713 N N . PRO A 1 90 ? -5.349 -11.218 6.868 1.00 90.62 90 PRO A N 1
ATOM 714 C CA . PRO A 1 90 ? -5.165 -12.587 7.353 1.00 90.62 90 PRO A CA 1
ATOM 715 C C . PRO A 1 90 ? -6.437 -13.437 7.154 1.00 90.62 90 PRO A C 1
ATOM 717 O O . PRO A 1 90 ? -7.140 -13.763 8.108 1.00 90.62 90 PRO A O 1
ATOM 720 N N . GLY A 1 91 ? -6.726 -13.802 5.902 1.00 90.12 91 GLY A N 1
ATOM 721 C CA . GLY A 1 91 ? -7.965 -14.477 5.496 1.00 90.12 91 GLY A CA 1
ATOM 722 C C . GLY A 1 91 ? -9.111 -13.495 5.203 1.00 90.12 91 GLY A C 1
ATOM 723 O O . GLY A 1 91 ? -8.889 -12.287 5.208 1.00 90.12 91 GLY A O 1
ATOM 724 N N . PRO A 1 92 ? -10.338 -13.984 4.941 1.00 92.19 92 PRO A N 1
ATOM 725 C CA . PRO A 1 92 ? -11.488 -13.148 4.582 1.00 92.19 92 PRO A CA 1
ATOM 726 C C . PRO A 1 92 ? -12.107 -12.477 5.820 1.00 92.19 92 PRO A C 1
ATOM 728 O O . PRO A 1 92 ? -13.225 -12.785 6.224 1.00 92.19 92 PRO A O 1
ATOM 731 N N . VAL A 1 93 ? -11.350 -11.586 6.464 1.00 92.44 93 VAL A N 1
ATOM 732 C CA . VAL A 1 93 ? -11.828 -10.786 7.611 1.00 92.44 93 VAL A CA 1
ATOM 733 C C . VAL A 1 93 ? -12.730 -9.622 7.182 1.00 92.44 93 VAL A C 1
ATOM 735 O O . VAL A 1 93 ? -13.449 -9.072 8.009 1.00 92.44 93 VAL A O 1
ATOM 738 N N . LEU A 1 94 ? -12.673 -9.259 5.900 1.00 91.00 94 LEU A N 1
ATOM 739 C CA . LEU A 1 94 ? -13.531 -8.304 5.199 1.00 91.00 94 LEU A CA 1
ATOM 740 C C . LEU A 1 94 ? -13.975 -8.964 3.886 1.00 91.00 94 LEU A C 1
ATOM 742 O O . LEU A 1 94 ? -13.205 -9.747 3.316 1.00 91.00 94 LEU A O 1
ATOM 746 N N . ILE A 1 95 ? -15.194 -8.664 3.432 1.00 88.50 95 ILE A N 1
ATOM 747 C CA . ILE A 1 95 ? -15.798 -9.181 2.193 1.00 88.50 95 ILE A CA 1
ATOM 748 C C . ILE A 1 95 ? -16.358 -8.007 1.401 1.00 88.50 95 ILE A C 1
ATOM 750 O O . ILE A 1 95 ? -16.970 -7.129 2.046 1.00 88.50 95 ILE A O 1
#

Secondary structure (DSSP, 8-state):
-HHHHHHHHHHHHHHHHHHTS-PPP---SSGGGS-HHHHHSSEEEEEEEES-S---TT----EEEEEEE-TT--TTS--TTS-------SSSS--

InterPro domains:
  IPR006833 Ammonia monooxygenase/particulate methane monooxygenase, subunit B [PF04744] (30-95)
  IPR023301 Ammonia/methane monooxygenase, subunitB, N-terminal [G3DSA:2.60.120.570] (29-95)

Radius of gyration: 23.51 Å; chains: 1; bounding box: 46×24×73 Å